Protein AF-A0A368DS64-F1 (afdb_monomer_lite)

Radius of gyration: 17.24 Å; chains: 1; bounding box: 36×32×49 Å

Structure (mmCIF, N/CA/C/O backbone):
data_AF-A0A368DS64-F1
#
_entry.id   AF-A0A368DS64-F1
#
loop_
_atom_site.group_PDB
_atom_site.id
_atom_site.type_symbol
_atom_site.label_atom_id
_atom_site.label_alt_id
_atom_site.label_comp_id
_atom_site.label_asym_id
_atom_site.label_entity_id
_atom_site.label_seq_id
_atom_site.pdbx_PDB_ins_code
_atom_site.Cartn_x
_atom_site.Cartn_y
_atom_site.Cartn_z
_atom_site.occupancy
_atom_site.B_iso_or_equiv
_atom_site.auth_seq_id
_atom_site.auth_comp_id
_atom_site.auth_asym_id
_atom_site.auth_atom_id
_atom_site.pdbx_PDB_model_num
ATOM 1 N N . MET A 1 1 ? -8.798 17.011 18.397 1.00 43.56 1 MET A N 1
ATOM 2 C CA . MET A 1 1 ? -7.771 16.198 19.087 1.00 43.56 1 MET A CA 1
ATOM 3 C C . MET A 1 1 ? -8.054 14.735 18.759 1.00 43.56 1 MET A C 1
ATOM 5 O O . MET A 1 1 ? -9.052 14.211 19.234 1.00 43.56 1 MET A O 1
ATOM 9 N N . LYS A 1 2 ? -7.301 14.118 17.833 1.00 57.38 2 LYS A N 1
ATOM 10 C CA . LYS A 1 2 ? -7.511 12.708 17.445 1.00 57.38 2 LYS A CA 1
ATOM 11 C C . LYS A 1 2 ? -7.078 11.818 18.611 1.00 57.38 2 LYS A C 1
ATOM 13 O O . LYS A 1 2 ? -5.951 11.935 19.073 1.00 57.38 2 LYS A O 1
ATOM 18 N N . SER A 1 3 ? -7.995 10.989 19.101 1.00 64.06 3 SER A N 1
ATOM 19 C CA . SER A 1 3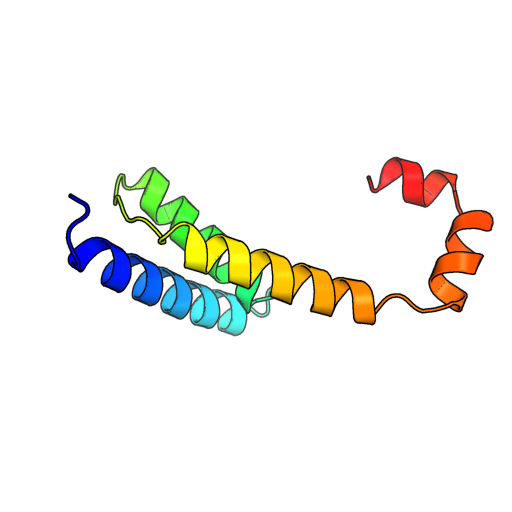 ? -7.742 10.032 20.181 1.00 64.06 3 SER A CA 1
ATOM 20 C C . SER A 1 3 ? -6.676 9.013 19.756 1.00 64.06 3 SER A C 1
ATOM 22 O O . SER A 1 3 ? -6.718 8.526 18.623 1.00 64.06 3 SER A O 1
ATOM 24 N N . ASN A 1 4 ? -5.753 8.654 20.659 1.00 69.44 4 ASN A N 1
ATOM 25 C CA . ASN A 1 4 ? -4.737 7.610 20.432 1.00 69.44 4 ASN A CA 1
ATOM 26 C C . ASN A 1 4 ? -5.347 6.283 19.939 1.00 69.44 4 ASN A C 1
ATOM 28 O O . ASN A 1 4 ? -4.702 5.542 19.197 1.00 69.44 4 ASN A O 1
ATOM 32 N N . ASN A 1 5 ? -6.614 6.017 20.271 1.00 79.31 5 ASN A N 1
ATOM 33 C CA . ASN A 1 5 ? -7.341 4.820 19.848 1.00 79.31 5 ASN A CA 1
ATOM 34 C C . ASN A 1 5 ? -7.415 4.673 18.319 1.00 79.31 5 ASN A C 1
ATOM 36 O O . ASN A 1 5 ? -7.391 3.557 17.804 1.00 79.31 5 ASN A O 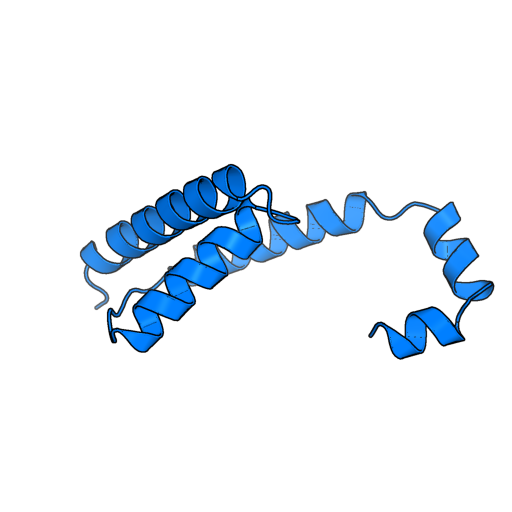1
ATOM 40 N N . SER A 1 6 ? -7.454 5.782 17.575 1.00 84.19 6 SER A N 1
ATOM 41 C CA . SER A 1 6 ? -7.561 5.751 16.112 1.00 84.19 6 SER A CA 1
ATOM 42 C C . SER A 1 6 ? -6.300 5.222 15.426 1.00 84.19 6 SER A C 1
ATOM 44 O O . SER A 1 6 ? -6.406 4.608 14.367 1.00 84.19 6 SER A O 1
ATOM 46 N N . ILE A 1 7 ? -5.120 5.433 16.018 1.00 86.38 7 ILE A N 1
ATOM 47 C CA . ILE A 1 7 ? -3.846 4.942 15.470 1.00 86.38 7 ILE A CA 1
ATOM 48 C C . ILE A 1 7 ? -3.742 3.431 15.674 1.00 86.38 7 ILE A C 1
ATOM 50 O O . ILE A 1 7 ? -3.367 2.708 14.755 1.00 86.38 7 ILE A O 1
ATOM 54 N N . ILE A 1 8 ? -4.137 2.949 16.855 1.00 89.19 8 ILE A N 1
ATOM 55 C CA . ILE A 1 8 ? -4.149 1.518 17.180 1.00 89.19 8 ILE A CA 1
ATOM 56 C C . ILE A 1 8 ? -5.090 0.774 16.227 1.00 89.19 8 ILE A C 1
ATOM 58 O O . ILE A 1 8 ? -4.706 -0.241 15.652 1.00 89.19 8 ILE A O 1
ATOM 62 N N . MET A 1 9 ? -6.289 1.317 15.991 1.00 90.31 9 MET A N 1
ATOM 63 C CA . MET A 1 9 ? -7.235 0.757 15.021 1.00 90.31 9 MET A CA 1
ATOM 64 C C . MET A 1 9 ? -6.676 0.747 13.598 1.00 90.31 9 MET A C 1
ATOM 66 O O . MET A 1 9 ? -6.850 -0.242 12.894 1.00 90.31 9 MET A O 1
ATOM 70 N N . ALA A 1 10 ? -5.974 1.806 13.183 1.00 90.94 10 ALA A N 1
ATOM 71 C CA . ALA A 1 10 ? -5.346 1.861 11.867 1.00 90.94 10 ALA A CA 1
ATOM 72 C C . ALA A 1 10 ? -4.266 0.784 11.693 1.00 90.94 10 ALA A C 1
ATOM 74 O O . ALA A 1 10 ? -4.226 0.108 10.666 1.00 90.94 10 ALA A O 1
ATOM 75 N N . PHE A 1 11 ? -3.415 0.600 12.707 1.00 91.81 11 PHE A N 1
ATOM 76 C CA . PHE A 1 11 ? -2.370 -0.419 12.689 1.00 91.81 11 PHE A CA 1
ATOM 77 C C . PHE A 1 11 ? -2.978 -1.823 12.660 1.00 91.81 11 PHE A C 1
ATOM 79 O O . PHE A 1 11 ? -2.605 -2.643 11.829 1.00 91.81 11 PHE A O 1
ATOM 86 N N . PHE A 1 12 ? -3.986 -2.065 13.499 1.00 93.06 12 PHE A N 1
ATOM 87 C CA . PHE A 1 12 ? -4.692 -3.339 13.557 1.00 93.06 12 PHE A CA 1
ATOM 88 C C . PHE A 1 12 ? -5.396 -3.676 12.235 1.00 93.06 12 PHE A C 1
ATOM 90 O O . PHE A 1 12 ? -5.238 -4.782 11.724 1.00 93.06 12 PHE A O 1
ATOM 97 N N . ALA A 1 13 ? -6.106 -2.714 11.636 1.00 92.44 13 ALA A N 1
ATOM 98 C CA . ALA A 1 13 ? -6.737 -2.877 10.328 1.00 92.44 13 ALA A CA 1
ATOM 99 C C . ALA A 1 13 ? -5.701 -3.148 9.223 1.00 92.44 13 ALA A C 1
ATOM 101 O O . ALA A 1 13 ? -5.915 -4.015 8.377 1.00 92.44 13 ALA A O 1
ATOM 102 N N . GLY A 1 14 ? -4.556 -2.456 9.255 1.00 93.62 14 GLY A N 1
ATOM 103 C CA . GLY A 1 14 ? -3.452 -2.673 8.320 1.00 93.62 14 GLY A CA 1
ATOM 104 C C . GLY A 1 14 ? -2.818 -4.061 8.447 1.00 93.62 14 GLY A C 1
ATOM 105 O O . GLY A 1 14 ? -2.625 -4.744 7.441 1.00 93.62 14 GLY A O 1
ATOM 106 N N . THR A 1 15 ? -2.536 -4.521 9.668 1.00 95.12 15 THR A N 1
ATOM 107 C CA . THR A 1 15 ? -1.973 -5.857 9.911 1.00 95.12 15 THR A CA 1
ATOM 108 C C . THR A 1 15 ? -2.963 -6.957 9.540 1.00 95.12 15 THR A C 1
ATOM 110 O O . THR A 1 15 ? -2.594 -7.877 8.810 1.00 95.12 15 THR A O 1
ATOM 113 N N . LEU A 1 16 ? -4.225 -6.850 9.974 1.00 95.25 16 LEU A N 1
ATOM 114 C CA . LEU A 1 16 ? -5.269 -7.812 9.612 1.00 95.25 16 LEU A CA 1
ATOM 115 C C . LEU A 1 16 ? -5.468 -7.880 8.101 1.00 95.25 16 LEU A C 1
ATOM 117 O O . LEU A 1 16 ? -5.497 -8.973 7.541 1.00 95.25 16 LEU A O 1
ATOM 121 N N . GLY A 1 17 ? -5.555 -6.726 7.437 1.00 95.44 17 GLY A N 1
ATOM 122 C CA . GLY A 1 17 ? -5.672 -6.668 5.986 1.00 95.44 17 GLY A CA 1
ATOM 123 C C . GLY A 1 17 ? -4.487 -7.313 5.287 1.00 95.44 17 GLY A C 1
ATOM 124 O O . GLY A 1 17 ? -4.691 -8.113 4.383 1.00 95.44 17 GLY A O 1
ATOM 125 N N . SER A 1 18 ? -3.263 -7.045 5.737 1.00 95.94 18 SER A N 1
ATOM 126 C CA . SER A 1 18 ? -2.054 -7.643 5.158 1.00 95.94 18 SER A CA 1
ATOM 127 C C . SER A 1 18 ? -2.036 -9.167 5.280 1.00 95.94 18 SER A C 1
ATOM 129 O O . SER A 1 18 ? -1.773 -9.853 4.297 1.00 95.94 18 SER A O 1
ATOM 131 N N . LEU A 1 19 ? -2.352 -9.704 6.464 1.00 96.62 19 LEU A N 1
ATOM 132 C CA . LEU A 1 19 ? -2.412 -11.151 6.690 1.00 96.62 19 LEU A CA 1
ATOM 133 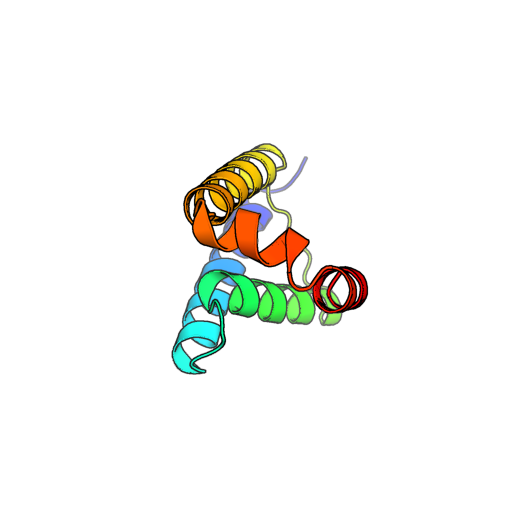C C . LEU A 1 19 ? -3.524 -11.803 5.864 1.00 96.62 19 LEU A C 1
ATOM 135 O O . LEU A 1 19 ? -3.309 -12.855 5.269 1.00 96.62 19 LEU A O 1
ATOM 139 N N . PHE A 1 20 ? -4.687 -11.156 5.785 1.00 96.12 20 PHE A N 1
ATOM 140 C CA . PHE A 1 20 ? -5.805 -11.609 4.966 1.00 96.12 20 PHE A CA 1
ATOM 141 C C . PHE A 1 20 ? -5.448 -11.632 3.475 1.00 96.12 20 PHE A C 1
ATOM 143 O O . PHE A 1 20 ? -5.651 -12.641 2.804 1.00 96.12 20 PHE A O 1
ATOM 150 N N . GLY A 1 21 ? -4.854 -10.552 2.960 1.00 95.94 21 GLY A N 1
ATOM 151 C CA . GLY A 1 21 ? -4.417 -10.468 1.567 1.00 95.94 21 GLY A CA 1
ATOM 152 C C . GLY A 1 21 ? -3.319 -11.476 1.231 1.00 95.94 21 GLY A C 1
ATOM 153 O O . GLY A 1 21 ? -3.336 -12.061 0.149 1.00 95.94 21 GLY A O 1
ATOM 154 N N . TRP A 1 22 ? -2.398 -11.718 2.167 1.00 96.12 22 TRP A N 1
ATOM 155 C CA . TRP A 1 22 ? -1.356 -12.731 2.017 1.00 96.12 22 TRP A CA 1
ATOM 156 C C . TRP A 1 22 ? -1.937 -14.148 1.990 1.00 96.12 22 TRP A C 1
ATOM 158 O O . TRP A 1 22 ? -1.597 -14.922 1.100 1.00 96.12 22 TRP A O 1
ATOM 168 N N . GLY A 1 23 ? -2.875 -14.462 2.890 1.00 96.25 23 GLY A N 1
ATOM 169 C CA . GLY A 1 23 ? -3.566 -15.755 2.918 1.00 96.25 23 GLY A CA 1
ATOM 170 C C . GLY A 1 23 ? -4.404 -16.040 1.666 1.00 96.25 23 GLY A C 1
ATOM 171 O O . GLY A 1 23 ? -4.556 -17.195 1.283 1.00 96.25 23 GLY A O 1
ATOM 172 N N . LEU A 1 24 ? -4.903 -14.996 0.997 1.00 95.06 24 LEU A N 1
ATOM 173 C CA . LEU A 1 24 ? -5.631 -15.095 -0.272 1.00 95.06 24 LEU A CA 1
ATOM 174 C C . LEU A 1 24 ? -4.732 -15.058 -1.520 1.00 95.06 24 LEU A C 1
ATOM 176 O O . LEU A 1 24 ? -5.256 -15.063 -2.632 1.00 95.06 24 LEU A O 1
ATOM 180 N N . ALA A 1 25 ? -3.405 -14.998 -1.357 1.00 94.31 25 ALA A N 1
ATOM 181 C CA . ALA A 1 25 ? -2.437 -14.888 -2.452 1.00 94.31 25 ALA A CA 1
ATOM 182 C C . ALA A 1 25 ? -2.747 -13.740 -3.437 1.00 94.31 25 ALA A C 1
ATOM 184 O O . ALA A 1 25 ? -2.552 -13.865 -4.648 1.00 94.31 25 ALA A O 1
ATOM 185 N N . LEU A 1 26 ? -3.240 -12.608 -2.919 1.00 94.50 26 LEU A N 1
ATOM 186 C CA . LEU A 1 26 ? -3.544 -11.443 -3.747 1.00 94.50 26 LEU A CA 1
ATOM 187 C C . LEU A 1 26 ? -2.268 -10.857 -4.373 1.00 94.50 26 LEU A C 1
ATOM 189 O O . LEU A 1 26 ? -1.207 -10.888 -3.740 1.00 94.50 26 LEU A O 1
ATOM 193 N N . PRO A 1 27 ? -2.355 -10.253 -5.573 1.00 87.81 27 PRO A N 1
ATOM 194 C CA . PRO A 1 27 ? -1.253 -9.466 -6.109 1.00 87.81 27 PRO A CA 1
ATOM 195 C C . PRO A 1 27 ? -0.970 -8.284 -5.168 1.00 87.81 27 PRO A C 1
ATOM 197 O O . PRO A 1 27 ? -1.883 -7.592 -4.738 1.00 87.81 27 PRO A O 1
ATOM 200 N N . ALA A 1 28 ? 0.295 -8.073 -4.794 1.00 91.06 28 ALA A N 1
ATOM 201 C CA . ALA A 1 28 ? 0.690 -7.076 -3.787 1.00 91.06 28 ALA A CA 1
ATOM 202 C C . ALA A 1 28 ? -0.134 -7.167 -2.471 1.00 91.06 28 ALA A C 1
ATOM 204 O O . ALA A 1 28 ? -0.841 -6.221 -2.097 1.00 91.06 28 ALA A O 1
ATOM 205 N N . PRO A 1 29 ? -0.033 -8.284 -1.724 1.00 93.31 29 PRO A N 1
ATOM 206 C CA . PRO A 1 29 ? -0.936 -8.593 -0.610 1.00 93.31 29 PRO A CA 1
ATOM 207 C C . PRO A 1 29 ? -0.888 -7.553 0.521 1.00 93.31 29 PRO A C 1
ATOM 209 O O . PRO A 1 29 ? -1.913 -7.236 1.123 1.00 93.31 29 PRO A O 1
ATOM 212 N N . PHE A 1 30 ? 0.284 -6.959 0.753 1.00 92.81 30 PHE A N 1
ATOM 213 C CA . PHE A 1 30 ? 0.515 -5.919 1.761 1.00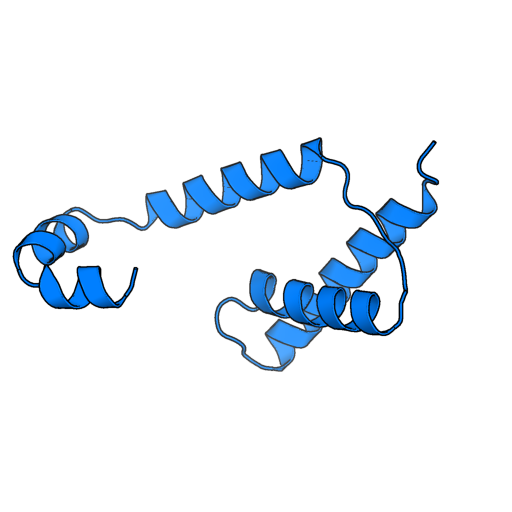 92.81 30 PHE A CA 1
ATOM 214 C C . PHE A 1 30 ? -0.054 -4.540 1.388 1.00 92.81 30 PHE A C 1
ATOM 216 O O . PHE A 1 30 ? -0.063 -3.643 2.225 1.00 92.81 30 PHE A O 1
ATOM 223 N N . LEU A 1 31 ? -0.535 -4.355 0.155 1.00 93.44 31 LEU A N 1
ATOM 224 C CA . LEU A 1 31 ? -1.222 -3.139 -0.288 1.00 93.44 31 LEU A CA 1
ATOM 225 C C . LEU A 1 31 ? -2.717 -3.404 -0.479 1.00 93.44 31 LEU A C 1
ATOM 227 O O . LEU A 1 31 ? -3.547 -2.709 0.105 1.00 93.44 31 LEU A O 1
ATOM 231 N N . MET A 1 32 ? -3.069 -4.448 -1.236 1.00 95.31 32 MET A N 1
ATOM 232 C CA . MET A 1 32 ? -4.469 -4.784 -1.511 1.00 95.31 32 MET A CA 1
ATOM 233 C C . MET A 1 32 ? -5.227 -5.211 -0.253 1.00 95.31 32 MET A C 1
ATOM 235 O O . MET A 1 32 ? -6.358 -4.780 -0.040 1.00 95.31 32 MET A O 1
ATOM 239 N N . GLY A 1 33 ? -4.603 -6.013 0.609 1.00 95.31 33 GLY A N 1
ATOM 240 C CA . GLY A 1 33 ? -5.216 -6.490 1.843 1.00 95.31 33 GLY A CA 1
ATOM 241 C C . GLY A 1 33 ? -5.698 -5.358 2.768 1.00 95.31 33 GLY A C 1
ATOM 242 O O . GLY A 1 33 ? -6.888 -5.304 3.096 1.00 95.31 33 GLY A O 1
ATOM 243 N N . PRO A 1 34 ? -4.823 -4.411 3.163 1.00 94.56 34 PRO A N 1
ATOM 244 C CA . PRO A 1 34 ? -5.213 -3.229 3.938 1.00 94.56 34 PRO A CA 1
ATOM 245 C C . PRO A 1 34 ? -6.274 -2.358 3.261 1.00 94.56 34 PRO A C 1
ATOM 247 O O . PRO A 1 34 ? -7.154 -1.831 3.943 1.00 94.56 34 PRO A O 1
ATOM 250 N N . VAL A 1 35 ? -6.233 -2.211 1.931 1.00 94.44 35 VAL A N 1
ATOM 251 C CA . VAL A 1 35 ? -7.252 -1.457 1.179 1.00 94.44 35 VAL A CA 1
ATOM 252 C C . VAL A 1 35 ? -8.624 -2.117 1.315 1.00 94.44 35 VAL A C 1
ATOM 254 O O . VAL A 1 35 ? -9.603 -1.437 1.614 1.00 94.44 35 VAL A O 1
ATOM 257 N N . ILE A 1 36 ? -8.707 -3.441 1.188 1.00 95.69 36 ILE A N 1
ATOM 258 C CA . ILE A 1 36 ? -9.969 -4.179 1.335 1.00 95.69 36 ILE A CA 1
ATOM 259 C C . ILE A 1 36 ? -10.526 -4.032 2.756 1.00 95.69 36 ILE A C 1
ATOM 261 O O . ILE A 1 36 ? -11.691 -3.674 2.929 1.00 95.69 36 ILE A O 1
ATOM 265 N N . VAL A 1 37 ? -9.698 -4.250 3.781 1.00 94.94 37 VAL A N 1
ATOM 266 C CA . VAL A 1 37 ? -10.144 -4.153 5.182 1.00 94.94 37 VAL A CA 1
ATOM 267 C C . VAL A 1 37 ? -10.543 -2.724 5.550 1.00 94.94 37 VAL A C 1
ATOM 269 O O . VAL A 1 37 ? -11.585 -2.523 6.173 1.00 94.94 37 VAL A O 1
ATOM 272 N N . SER A 1 38 ? -9.773 -1.718 5.130 1.00 93.44 38 SER A N 1
ATOM 273 C CA . SER A 1 38 ? -10.123 -0.310 5.358 1.00 93.44 38 SER A CA 1
ATOM 274 C C . SER A 1 38 ? -11.412 0.101 4.639 1.00 93.44 38 SER A C 1
ATOM 276 O O . SER A 1 38 ? -12.231 0.808 5.224 1.00 93.44 38 SER A O 1
ATOM 278 N N . THR A 1 39 ? -11.649 -0.404 3.425 1.00 94.00 39 THR A N 1
ATOM 279 C CA . THR A 1 39 ? -12.912 -0.212 2.694 1.00 94.00 39 THR A CA 1
ATOM 280 C C . THR A 1 39 ? -14.087 -0.837 3.444 1.00 94.00 39 THR A C 1
ATOM 282 O O . THR A 1 39 ? -15.122 -0.196 3.615 1.00 94.00 39 THR A O 1
ATOM 285 N N . LEU A 1 40 ? -13.924 -2.057 3.963 1.00 94.81 40 LEU A N 1
ATOM 286 C CA . LEU A 1 40 ? -14.956 -2.718 4.760 1.00 94.81 40 LEU A CA 1
ATOM 287 C C . LEU A 1 40 ? -15.269 -1.930 6.040 1.00 94.81 40 LEU A C 1
ATOM 289 O O . LEU A 1 40 ? -16.432 -1.727 6.374 1.00 94.81 40 LEU A O 1
ATOM 293 N N . PHE A 1 41 ? -14.245 -1.424 6.727 1.00 93.06 41 PHE A N 1
ATOM 294 C CA . PHE A 1 41 ? -14.419 -0.585 7.915 1.00 93.06 41 PHE A CA 1
ATOM 295 C C . PHE A 1 41 ? -15.152 0.717 7.580 1.00 93.06 41 PHE A C 1
ATOM 297 O O . PHE A 1 41 ? -16.034 1.125 8.334 1.00 93.06 41 PHE A O 1
ATOM 304 N N . ALA A 1 42 ? -14.856 1.333 6.432 1.00 92.19 42 ALA A N 1
ATOM 305 C CA . ALA A 1 42 ? -15.573 2.512 5.958 1.00 92.19 42 ALA A CA 1
ATOM 306 C C . ALA A 1 42 ? -17.062 2.217 5.696 1.00 92.19 42 ALA A C 1
ATOM 308 O O . ALA A 1 42 ? -17.916 2.990 6.132 1.00 92.19 42 ALA A O 1
ATOM 309 N N . ILE A 1 43 ? -17.389 1.076 5.070 1.00 96.25 43 ILE A N 1
ATOM 310 C CA . ILE A 1 43 ? -18.778 0.621 4.855 1.00 96.25 43 ILE A CA 1
ATOM 311 C C . ILE A 1 43 ? -19.494 0.408 6.196 1.00 96.25 43 ILE A C 1
ATOM 313 O O . ILE A 1 43 ? -20.633 0.836 6.373 1.00 96.25 43 ILE A O 1
ATOM 317 N N . LEU A 1 44 ? -18.804 -0.191 7.168 1.00 95.31 44 LEU A N 1
ATOM 318 C CA . LEU A 1 44 ? -19.307 -0.421 8.525 1.00 95.31 44 LEU A CA 1
ATOM 319 C C . LEU A 1 44 ? -19.320 0.848 9.400 1.00 95.31 44 LEU A C 1
ATOM 321 O O . LEU A 1 44 ? -19.681 0.774 10.573 1.00 95.31 44 LEU A O 1
ATOM 325 N N . ARG A 1 45 ? -18.936 2.013 8.853 1.00 92.69 45 ARG A N 1
ATOM 326 C CA . ARG A 1 45 ? -18.803 3.299 9.565 1.00 92.69 45 ARG A CA 1
ATOM 327 C C . ARG A 1 45 ? -17.840 3.255 10.762 1.00 92.69 45 ARG A C 1
ATOM 329 O O . ARG A 1 45 ? -17.943 4.069 11.680 1.00 92.69 45 ARG A O 1
ATOM 336 N N . ILE A 1 46 ? -16.872 2.341 10.742 1.00 89.62 46 ILE A N 1
ATOM 337 C CA . ILE A 1 46 ? -15.796 2.254 11.730 1.00 89.62 46 ILE A CA 1
ATOM 338 C C . ILE A 1 46 ? -14.718 3.268 11.340 1.00 89.62 46 ILE A C 1
ATOM 340 O O . ILE A 1 46 ? -13.907 3.042 10.442 1.00 89.62 46 ILE A O 1
ATOM 344 N N . GLY A 1 47 ? -14.728 4.418 12.013 1.00 83.25 47 GLY A N 1
ATOM 345 C CA . GLY A 1 47 ? -13.777 5.495 11.764 1.00 83.25 47 GLY A CA 1
ATOM 346 C C . GLY A 1 47 ? -12.424 5.246 12.426 1.00 83.25 47 GLY A C 1
ATOM 347 O O . GLY A 1 47 ? -12.325 5.128 13.645 1.00 83.25 47 GLY A O 1
ATOM 348 N N . PHE A 1 48 ? -11.359 5.267 11.633 1.00 87.12 48 PHE A N 1
ATOM 349 C CA . PHE A 1 48 ? -9.988 5.382 12.119 1.00 87.12 48 PHE A CA 1
ATOM 350 C C . PHE A 1 48 ? -9.222 6.368 11.242 1.00 87.12 48 PHE A C 1
ATOM 352 O O . PHE A 1 48 ? -9.643 6.712 10.140 1.00 87.12 48 PHE A O 1
ATOM 359 N N . SER A 1 49 ? -8.096 6.865 11.743 1.00 86.44 49 SER A N 1
ATOM 360 C CA . SER A 1 49 ? -7.269 7.797 10.991 1.00 86.44 49 SER A CA 1
ATOM 361 C C . SER A 1 49 ? -5.812 7.433 11.129 1.00 86.44 49 SER A C 1
ATOM 363 O O . SER A 1 49 ? -5.291 7.318 12.234 1.00 86.44 49 SER A O 1
ATOM 365 N N . VAL A 1 50 ? -5.143 7.394 9.985 1.00 87.75 50 VAL A N 1
ATOM 366 C CA . VAL A 1 50 ? -3.686 7.380 9.919 1.00 87.75 50 VAL A CA 1
ATOM 367 C C . VAL A 1 50 ? -3.179 8.827 10.040 1.00 87.75 50 VAL A C 1
ATOM 369 O O . VAL A 1 50 ? -3.764 9.714 9.404 1.00 87.75 50 VAL A O 1
ATOM 372 N N . PRO A 1 51 ? -2.151 9.104 10.862 1.00 89.94 51 PRO A N 1
ATOM 373 C CA . PRO A 1 51 ? -1.459 10.392 10.879 1.00 89.94 51 PRO A CA 1
ATOM 374 C C . PRO A 1 51 ? -0.913 10.765 9.495 1.00 89.94 51 PRO A C 1
ATOM 376 O O . PRO A 1 51 ? -0.447 9.898 8.755 1.00 89.94 51 PRO A O 1
ATOM 379 N N . GLU A 1 52 ? -0.951 12.053 9.145 1.00 90.81 52 GLU A N 1
ATOM 380 C CA . GLU A 1 52 ? -0.548 12.520 7.810 1.00 90.81 52 GLU A CA 1
ATOM 381 C C . GLU A 1 52 ? 0.917 12.199 7.511 1.00 90.81 52 GLU A C 1
ATOM 383 O O . GLU A 1 52 ? 1.232 11.667 6.452 1.00 90.81 52 GLU A O 1
ATOM 388 N N . GLN A 1 53 ? 1.790 12.412 8.494 1.00 92.12 53 GLN A N 1
ATOM 389 C CA . GLN A 1 53 ? 3.224 12.166 8.3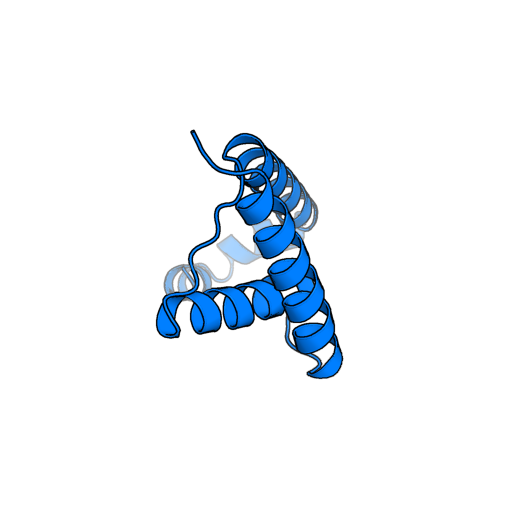75 1.00 92.12 53 GLN A CA 1
ATOM 390 C C . GLN A 1 53 ? 3.531 10.699 8.055 1.00 92.12 53 GLN A C 1
ATOM 392 O O . GLN A 1 53 ? 4.399 10.417 7.235 1.00 92.12 53 GLN A O 1
ATOM 397 N N . ILE A 1 54 ? 2.793 9.758 8.661 1.00 91.56 54 ILE A N 1
ATOM 398 C CA . ILE A 1 54 ? 2.971 8.326 8.391 1.00 91.56 54 ILE A CA 1
ATOM 399 C C . ILE A 1 54 ? 2.570 8.019 6.949 1.00 91.56 54 ILE A C 1
ATOM 401 O O . ILE A 1 54 ? 3.344 7.394 6.234 1.00 91.56 54 ILE A O 1
ATOM 405 N N . LYS A 1 55 ? 1.408 8.511 6.492 1.00 91.81 55 LYS A N 1
ATOM 406 C CA . LYS A 1 55 ? 0.974 8.318 5.098 1.00 91.81 55 LYS A CA 1
ATOM 407 C C . LYS A 1 55 ? 1.991 8.877 4.108 1.00 91.81 55 LYS A C 1
ATOM 409 O O . LYS A 1 55 ? 2.336 8.195 3.151 1.00 91.81 55 LYS A O 1
ATOM 414 N N . GLN A 1 56 ? 2.483 10.092 4.345 1.00 96.06 56 GLN A N 1
ATOM 415 C CA . GLN A 1 56 ? 3.460 10.742 3.473 1.00 96.06 56 GLN A CA 1
ATOM 416 C C . GLN A 1 56 ? 4.754 9.933 3.370 1.00 96.06 56 GLN A C 1
ATOM 418 O O . GLN A 1 56 ? 5.198 9.638 2.264 1.00 96.06 56 GLN A O 1
ATOM 423 N N . ILE A 1 57 ? 5.321 9.512 4.505 1.00 96.94 57 ILE A N 1
ATOM 424 C CA . ILE A 1 57 ? 6.531 8.682 4.523 1.00 96.94 57 ILE A CA 1
ATOM 425 C C . ILE A 1 57 ? 6.277 7.350 3.807 1.00 96.94 57 ILE A C 1
ATOM 427 O O . ILE A 1 57 ? 7.094 6.933 2.990 1.00 96.94 57 ILE A O 1
ATOM 431 N N . SER A 1 58 ? 5.133 6.702 4.048 1.00 93.94 58 SER A N 1
ATOM 432 C CA . SER A 1 58 ? 4.768 5.463 3.357 1.00 93.94 58 SER A CA 1
ATOM 433 C C . SER A 1 58 ? 4.679 5.647 1.842 1.00 93.94 58 SER A C 1
ATOM 435 O O . SER A 1 58 ? 5.247 4.840 1.112 1.00 93.94 58 SER A O 1
ATOM 437 N N . PHE A 1 59 ? 4.032 6.709 1.351 1.00 94.75 59 PHE A N 1
ATOM 438 C CA . PHE A 1 59 ? 3.944 6.974 -0.089 1.00 94.75 59 PHE A CA 1
ATOM 439 C C . PHE A 1 59 ? 5.306 7.263 -0.719 1.00 94.75 59 PHE A C 1
ATOM 441 O O . PHE A 1 59 ? 5.566 6.786 -1.820 1.00 94.75 59 PHE A O 1
ATOM 448 N N . ILE A 1 60 ? 6.192 7.974 -0.017 1.00 97.56 60 ILE A N 1
ATOM 449 C CA . ILE A 1 60 ? 7.569 8.198 -0.472 1.00 97.56 60 ILE A CA 1
ATOM 450 C C . ILE A 1 60 ? 8.306 6.862 -0.611 1.00 97.56 60 ILE A C 1
ATOM 452 O O . ILE A 1 60 ? 8.880 6.589 -1.662 1.00 97.56 60 ILE A O 1
ATOM 456 N N . LEU A 1 61 ? 8.259 6.001 0.410 1.00 96.38 61 LEU A N 1
ATOM 457 C CA . LEU A 1 61 ? 8.935 4.700 0.382 1.00 96.38 61 LEU A CA 1
ATOM 458 C C . LEU A 1 61 ? 8.377 3.775 -0.705 1.00 96.38 61 LEU A C 1
ATOM 460 O O . LEU A 1 61 ? 9.150 3.128 -1.410 1.00 96.38 61 LEU A O 1
ATOM 464 N N . ILE A 1 62 ? 7.052 3.736 -0.871 1.00 94.19 62 ILE A N 1
ATOM 465 C CA . ILE A 1 62 ? 6.399 2.968 -1.939 1.00 94.19 62 ILE A CA 1
ATOM 466 C C . ILE A 1 62 ? 6.833 3.503 -3.306 1.00 94.19 62 ILE A C 1
ATOM 468 O O . ILE A 1 62 ? 7.212 2.718 -4.169 1.00 94.19 62 ILE A O 1
ATOM 472 N N . GLY A 1 63 ? 6.840 4.825 -3.494 1.00 94.25 63 GLY A N 1
ATOM 473 C CA . GLY A 1 63 ? 7.272 5.457 -4.739 1.00 94.25 63 GLY A CA 1
ATOM 474 C C . GLY A 1 63 ? 8.730 5.151 -5.082 1.00 94.25 63 GLY A C 1
ATOM 475 O O . GLY A 1 63 ? 9.019 4.776 -6.215 1.00 94.25 63 GLY A O 1
ATOM 476 N N . ILE A 1 64 ? 9.635 5.233 -4.101 1.00 96.25 64 ILE A N 1
ATOM 477 C CA . ILE A 1 64 ? 11.045 4.855 -4.277 1.00 96.25 64 ILE A CA 1
ATOM 478 C C . ILE A 1 64 ? 11.148 3.374 -4.645 1.00 96.25 64 ILE A C 1
ATOM 480 O O . ILE A 1 64 ? 11.816 3.039 -5.614 1.00 96.25 64 ILE A O 1
ATOM 484 N N . SER A 1 65 ? 10.458 2.490 -3.922 1.00 93.12 65 SER A N 1
ATOM 485 C CA . SER A 1 65 ? 10.504 1.048 -4.176 1.00 93.12 65 SER A CA 1
ATOM 486 C C . SER A 1 65 ? 10.011 0.692 -5.579 1.00 93.12 65 SER A C 1
ATOM 488 O O . SER A 1 65 ? 10.699 -0.022 -6.306 1.00 93.12 65 SER A O 1
ATOM 490 N N . VAL A 1 66 ? 8.859 1.222 -5.995 1.00 91.31 66 VAL A N 1
ATOM 491 C CA . VAL A 1 66 ? 8.317 1.002 -7.343 1.00 91.31 66 VAL A CA 1
ATOM 492 C C . VAL A 1 66 ? 9.242 1.613 -8.400 1.00 91.31 66 VAL A C 1
ATOM 494 O O . VAL A 1 66 ? 9.544 0.961 -9.395 1.00 91.31 66 VAL A O 1
ATOM 497 N N . GLY A 1 67 ? 9.759 2.822 -8.163 1.00 91.25 67 GLY A N 1
ATOM 498 C CA . GLY A 1 67 ? 10.674 3.509 -9.076 1.00 91.25 67 GLY A CA 1
ATOM 499 C C . GLY A 1 67 ? 12.014 2.792 -9.258 1.00 91.25 67 GLY A C 1
ATOM 500 O O . GLY A 1 67 ? 12.513 2.708 -10.374 1.00 91.25 67 GLY A O 1
ATOM 501 N N . SER A 1 68 ? 12.577 2.206 -8.199 1.00 92.25 68 SER A N 1
ATOM 502 C CA . SER A 1 68 ? 13.825 1.433 -8.270 1.00 92.25 68 SER A CA 1
ATOM 503 C C . SER A 1 68 ? 13.706 0.149 -9.095 1.00 92.25 68 SER A C 1
ATOM 505 O O . SER A 1 68 ? 14.726 -0.389 -9.512 1.00 92.25 68 SER A O 1
ATOM 507 N N . ASN A 1 69 ? 12.488 -0.339 -9.349 1.00 88.38 69 ASN A N 1
ATOM 508 C CA . ASN A 1 69 ? 12.252 -1.482 -10.234 1.00 88.38 69 ASN A CA 1
ATOM 509 C C . ASN A 1 69 ? 12.188 -1.088 -11.723 1.00 88.38 69 ASN A C 1
ATOM 511 O O . ASN A 1 69 ? 12.075 -1.964 -12.579 1.00 88.38 69 ASN A O 1
ATOM 515 N N . VAL A 1 70 ? 12.255 0.206 -12.060 1.00 89.06 70 VAL A N 1
ATOM 516 C 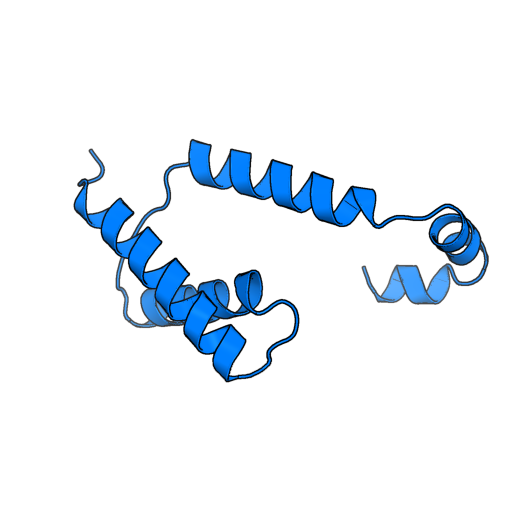CA . VAL A 1 70 ? 12.276 0.670 -13.453 1.00 89.06 70 VAL A CA 1
ATOM 517 C C . VAL A 1 70 ? 13.663 0.439 -14.050 1.00 89.06 70 VAL A C 1
ATOM 519 O O . VAL A 1 70 ? 14.643 1.048 -13.624 1.00 89.06 70 VAL A O 1
ATOM 522 N N . THR A 1 71 ? 13.745 -0.422 -15.065 1.00 89.06 71 THR A N 1
ATOM 523 C CA . THR A 1 71 ? 14.996 -0.723 -15.774 1.00 89.06 71 THR A CA 1
ATOM 524 C C . THR A 1 71 ? 15.120 0.053 -17.094 1.00 89.06 71 THR A C 1
ATOM 526 O O . THR A 1 71 ? 14.105 0.467 -17.671 1.00 89.06 71 THR A O 1
ATOM 529 N N . PRO A 1 72 ? 16.344 0.242 -17.627 1.00 85.75 72 PRO A N 1
ATOM 530 C CA . PRO A 1 72 ? 16.550 0.865 -18.938 1.00 85.75 72 PRO A CA 1
ATOM 531 C C . PRO A 1 72 ? 15.782 0.166 -20.070 1.00 85.75 72 PRO A C 1
ATOM 533 O O . PRO A 1 72 ? 15.250 0.820 -20.965 1.00 85.75 72 PRO A O 1
ATOM 536 N N . GLU A 1 73 ? 15.654 -1.160 -20.015 1.00 85.44 73 GLU A N 1
ATOM 537 C CA . GLU A 1 73 ? 14.925 -1.956 -21.006 1.00 85.44 73 GLU A CA 1
ATOM 538 C C . GLU A 1 73 ? 13.419 -1.667 -20.974 1.00 85.44 73 GLU A C 1
ATOM 540 O O . GLU A 1 73 ? 12.769 -1.633 -22.026 1.00 85.44 73 GLU A O 1
ATOM 545 N N . ALA A 1 74 ? 12.857 -1.415 -19.786 1.00 83.50 74 ALA A N 1
ATOM 546 C CA . ALA A 1 74 ? 11.466 -0.998 -19.636 1.00 83.50 74 ALA A CA 1
ATOM 547 C C . ALA A 1 74 ? 11.234 0.382 -20.273 1.00 83.50 74 ALA A C 1
ATOM 549 O O . ALA A 1 74 ? 10.255 0.570 -20.997 1.00 83.50 74 ALA A O 1
ATOM 550 N N . LEU A 1 75 ? 12.175 1.317 -20.096 1.00 84.12 75 LEU A N 1
ATOM 551 C CA . LEU A 1 75 ? 12.120 2.649 -20.710 1.00 84.12 75 LEU A CA 1
ATOM 552 C C . LEU A 1 75 ? 12.206 2.588 -22.240 1.00 84.12 75 LEU A C 1
ATOM 554 O O . LEU A 1 75 ? 11.441 3.256 -22.930 1.00 84.12 75 LEU A O 1
ATOM 558 N N . LEU A 1 76 ? 13.081 1.747 -22.793 1.00 85.00 76 LEU A N 1
ATOM 559 C CA . LEU A 1 76 ? 13.162 1.544 -24.245 1.00 85.00 76 LEU A CA 1
ATOM 560 C C . LEU A 1 76 ? 11.898 0.877 -24.811 1.00 85.00 76 LEU A C 1
ATOM 562 O O . LEU A 1 76 ? 11.510 1.130 -25.954 1.00 85.00 76 LEU A O 1
ATOM 566 N N . SER A 1 77 ? 11.234 0.040 -24.013 1.00 82.06 77 SER A N 1
ATOM 567 C CA . SER A 1 77 ? 9.995 -0.635 -24.410 1.00 82.06 77 SER A CA 1
ATOM 568 C C . SER A 1 77 ? 8.801 0.319 -24.506 1.00 82.06 77 SER A C 1
ATOM 570 O O . SER A 1 77 ? 7.925 0.084 -25.338 1.00 82.06 77 SER A O 1
ATOM 572 N N . ILE A 1 78 ? 8.800 1.430 -23.760 1.00 82.31 78 ILE A N 1
ATOM 573 C CA . ILE A 1 78 ? 7.787 2.496 -23.882 1.00 82.31 78 ILE A CA 1
ATOM 574 C C . ILE A 1 78 ? 7.749 3.052 -25.310 1.00 82.31 78 ILE A C 1
ATOM 576 O O . ILE A 1 78 ? 6.672 3.196 -25.883 1.00 82.31 78 ILE A O 1
ATOM 580 N N . SER A 1 79 ? 8.913 3.274 -25.928 1.00 80.31 79 SER A N 1
ATOM 581 C CA . SER A 1 79 ? 9.001 3.738 -27.321 1.00 80.31 79 SER A CA 1
ATOM 582 C C . SER A 1 79 ? 8.527 2.694 -28.337 1.00 80.31 79 SER A C 1
ATOM 584 O O . SER A 1 79 ? 8.148 3.047 -29.450 1.00 80.31 79 SER A O 1
ATOM 586 N N . ARG A 1 80 ? 8.545 1.404 -27.974 1.00 83.25 80 ARG A N 1
ATOM 587 C CA . ARG A 1 80 ? 8.112 0.301 -28.847 1.00 83.25 80 ARG A CA 1
ATOM 588 C C . ARG A 1 80 ? 6.606 0.043 -28.773 1.00 83.25 80 ARG A C 1
ATOM 590 O O . ARG A 1 80 ? 6.036 -0.402 -29.763 1.00 83.25 80 ARG A O 1
ATOM 597 N N . TRP A 1 81 ? 5.970 0.320 -27.633 1.00 86.25 81 TRP A N 1
ATOM 598 C CA . TRP A 1 81 ? 4.549 0.029 -27.387 1.00 86.25 81 TRP A CA 1
ATOM 599 C C . TRP A 1 81 ? 3.792 1.225 -26.782 1.00 86.25 81 TRP A C 1
ATOM 601 O O . TRP A 1 81 ? 3.092 1.064 -25.777 1.00 86.25 81 TRP A O 1
ATOM 611 N N . PRO A 1 82 ? 3.883 2.432 -27.374 1.00 84.62 82 PRO A N 1
ATOM 612 C CA . PRO A 1 82 ? 3.296 3.633 -26.782 1.00 84.62 82 PRO A CA 1
ATOM 613 C C . PRO A 1 82 ? 1.773 3.529 -26.646 1.00 84.62 82 PRO A C 1
ATOM 615 O O . PRO A 1 82 ? 1.208 4.016 -25.672 1.00 84.62 82 PRO A O 1
ATOM 618 N N . LEU A 1 83 ? 1.108 2.832 -27.575 1.00 87.56 83 LEU A N 1
ATOM 619 C CA . LEU A 1 83 ? -0.345 2.662 -27.555 1.00 87.56 83 LEU A CA 1
ATOM 620 C C . LEU A 1 83 ? -0.823 1.800 -26.372 1.00 87.56 83 LEU A C 1
ATOM 622 O O . LEU A 1 83 ? -1.818 2.137 -25.742 1.00 87.56 83 LEU A O 1
ATOM 626 N N . SER A 1 84 ? -0.109 0.720 -26.035 1.00 86.25 84 SER A N 1
ATOM 627 C CA . SER A 1 84 ? -0.453 -0.136 -24.889 1.00 86.25 84 SER A CA 1
ATOM 628 C C . SER A 1 84 ? -0.280 0.598 -23.559 1.00 86.25 84 SER A C 1
ATOM 630 O O . SER A 1 84 ? -1.120 0.460 -22.676 1.00 86.25 84 SER A O 1
ATOM 632 N N . ILE A 1 85 ? 0.775 1.410 -23.435 1.00 85.38 85 ILE A N 1
ATOM 633 C CA . ILE A 1 85 ? 1.016 2.240 -22.247 1.00 85.38 85 ILE A CA 1
ATOM 634 C C . ILE A 1 85 ? -0.061 3.321 -22.107 1.00 85.38 85 ILE A C 1
ATOM 636 O O . ILE A 1 85 ? -0.565 3.526 -21.008 1.00 85.38 85 ILE A O 1
ATOM 640 N N . LEU A 1 86 ? -0.457 3.963 -23.213 1.00 87.38 86 LEU A N 1
ATOM 641 C CA . LEU A 1 86 ? -1.507 4.986 -23.221 1.00 87.38 86 LEU A CA 1
ATOM 642 C C . LEU A 1 86 ? -2.869 4.445 -22.754 1.00 87.38 86 LEU A C 1
ATOM 644 O O . LEU A 1 86 ? -3.646 5.190 -22.181 1.00 87.38 86 LEU A O 1
ATOM 648 N N . ILE A 1 87 ? -3.162 3.170 -23.021 1.00 90.00 87 ILE A N 1
ATOM 649 C CA . ILE A 1 87 ? -4.415 2.513 -22.609 1.00 90.00 87 ILE A CA 1
ATOM 650 C C . ILE A 1 87 ? -4.368 2.058 -21.139 1.00 90.00 87 ILE A C 1
ATOM 652 O O . ILE A 1 87 ? -5.413 1.909 -20.511 1.00 90.00 87 ILE A O 1
ATOM 656 N N . MET A 1 88 ? -3.175 1.775 -20.605 1.00 81.88 88 MET A N 1
ATOM 657 C CA . MET A 1 88 ? -2.986 1.286 -19.233 1.00 81.88 88 MET A CA 1
ATOM 658 C C . MET A 1 88 ? -3.064 2.405 -18.182 1.00 81.88 88 MET A C 1
ATOM 660 O O . MET A 1 88 ? -3.430 2.135 -17.038 1.00 81.88 88 MET A O 1
ATOM 664 N N . ILE A 1 89 ? -2.664 3.622 -18.562 1.00 74.50 89 ILE A N 1
ATOM 665 C CA . ILE A 1 89 ? -2.769 4.850 -17.755 1.00 74.50 89 ILE A CA 1
ATOM 666 C C . ILE A 1 89 ? -4.202 5.380 -17.804 1.00 74.50 89 ILE A C 1
ATOM 668 O O . ILE A 1 89 ? -4.691 5.792 -16.728 1.00 74.50 89 ILE A O 1
#

Foldseek 3Di:
DADPVQQVVLVVLQVQQLVVLVVVVHDVSSPRRSVVSVVVCVVVVNDHDDDPVVVVVVVVVVCVVVVVPDDPVNVVVCVVCVPVVVVVD

Secondary structure (DSSP, 8-state):
---THHHHHHHHHHHHHHHHHHHTT-SSHHHHHHHHHHHHHHHTT------HHHHHHHHHHHHHHHHHT--HHHHHHHHH-HHHHHHH-

pLDDT: mean 89.37, std 8.47, range [43.56, 97.56]

Sequence (89 aa):
MKSNNSIIMAFFAGTLGSLFGWGLALPAPFLMGPVIVSTLFAILRIGFSVPEQIKQISFILIGISVGSNVTPEALLSISRWPLSILIMI